Protein AF-A0A2W2AYJ9-F1 (afdb_monomer_lite)

InterPro domains:
  IPR036259 MFS transporter superfamily [G3DSA:1.20.1250.20] (88-168)
  IPR036259 MFS transporter superfamily [SSF103473] (24-164)
  IPR051788 Major Facilitator Superfamily Transporter [PTHR23514] (1-160)

Organism: NCBI:txid2670374

Sequence (180 aa):
MLDVAMNVQGVEIERRCSRSVLPRLHAWGSLGLVAGGVAGTLAATAVTVPVHFAAVAGAGLVLAALAARRFVREQTVPARRALARPGRGLAVLGLIAFCAFLIDGTAYQWSAAQLSTDKDAGPALAAAGFTVFALGLAAGRLAAGRLLDRHGPRRTVQAAGLVWSPGPSSPRCRRRPRSA

Radius of gyration: 22.29 Å; chains: 1; bounding box: 69×53×55 Å

Foldseek 3Di:
DVVVVVVVQQVVVCVVVVFRRVLLVVLVVLVVVLVVVVVVVVVVVPDDPVVVVVVVVVVVVVVCVVVVVVTDDDDPDPDDPDPDDDDPVVVVVVVVVVVVCVVVVCCQPCQLVCCVPVVVHPNVVSSVRNNVVSNVSSVVSVVLRVCCSPPNDPVSVVVVVCVPPPHDPDPPPDDDDDDD

Secondary structure (DSSP, 8-state):
-HHHHHHHHHHHHHHHHTS--HHHHHHHHHHHHHHHHHHHHHHHTTS-HHHHHHHHHHHHHHHHHHHHTTS------------PPPPHHHHHHHHHHHHHHHHHHHHHHHHHHHHHHHS---HHHHHHHHHHHHHHHHHHHHHHHHHHHHHHHHHHHHHHHHHHSPP-------PPPPP-

Structure (mmCIF, N/CA/C/O backbone):
data_AF-A0A2W2AYJ9-F1
#
_entry.id   AF-A0A2W2AYJ9-F1
#
loop_
_atom_site.group_PDB
_atom_site.id
_atom_site.type_symbol
_atom_site.label_atom_id
_atom_site.label_alt_id
_atom_site.label_comp_id
_atom_site.label_asym_id
_atom_site.label_entity_id
_atom_site.label_seq_id
_atom_site.pdbx_PDB_ins_code
_atom_site.Cartn_x
_atom_site.Cartn_y
_atom_site.Cartn_z
_atom_site.occupancy
_atom_site.B_iso_or_equiv
_atom_site.auth_seq_id
_atom_site.auth_comp_id
_atom_site.auth_asym_id
_atom_site.auth_atom_id
_atom_site.pdbx_PDB_model_num
ATOM 1 N N . MET A 1 1 ? 9.100 -4.479 9.930 1.00 45.78 1 MET A N 1
ATOM 2 C CA . MET A 1 1 ? 9.132 -3.630 11.148 1.00 45.78 1 MET A CA 1
ATOM 3 C C . MET A 1 1 ? 8.466 -2.273 10.917 1.00 45.78 1 MET A C 1
ATOM 5 O O . MET A 1 1 ? 7.631 -1.904 11.728 1.00 45.78 1 MET A O 1
ATOM 9 N N . LEU A 1 2 ? 8.748 -1.569 9.810 1.00 75.12 2 LEU A N 1
ATOM 10 C CA . LEU A 1 2 ? 8.106 -0.279 9.494 1.00 75.12 2 LEU A CA 1
ATOM 11 C C . LEU A 1 2 ? 6.585 -0.357 9.269 1.00 75.12 2 LEU A C 1
ATOM 13 O O . LEU A 1 2 ? 5.882 0.565 9.653 1.00 75.12 2 LEU A O 1
ATOM 17 N N . ASP A 1 3 ? 6.079 -1.463 8.720 1.00 81.19 3 ASP A N 1
ATOM 18 C CA . ASP A 1 3 ? 4.646 -1.648 8.435 1.00 81.19 3 ASP A CA 1
ATOM 19 C C . ASP A 1 3 ? 3.768 -1.527 9.697 1.00 81.19 3 ASP A C 1
ATOM 21 O O . ASP A 1 3 ? 2.828 -0.738 9.753 1.00 81.19 3 ASP A O 1
ATOM 25 N N . VAL A 1 4 ? 4.153 -2.209 10.784 1.00 84.19 4 VAL A N 1
ATOM 26 C CA . VAL A 1 4 ? 3.442 -2.104 12.069 1.00 84.19 4 VAL A CA 1
ATOM 27 C C . VAL A 1 4 ? 3.457 -0.662 12.583 1.00 84.19 4 VAL A C 1
ATOM 29 O O . VAL A 1 4 ? 2.418 -0.158 12.995 1.00 84.19 4 VAL A O 1
ATOM 32 N N . ALA A 1 5 ? 4.603 0.022 12.516 1.00 85.00 5 ALA A N 1
ATOM 33 C CA . ALA A 1 5 ? 4.719 1.413 12.955 1.00 85.00 5 ALA A CA 1
ATOM 34 C C . ALA A 1 5 ? 3.872 2.375 12.098 1.00 85.00 5 ALA A C 1
ATOM 36 O O . ALA A 1 5 ? 3.196 3.246 12.642 1.00 85.00 5 ALA A O 1
ATOM 37 N N . MET A 1 6 ? 3.846 2.192 10.774 1.00 86.81 6 MET A N 1
ATOM 38 C CA . MET A 1 6 ? 2.989 2.959 9.862 1.00 86.81 6 MET A CA 1
ATOM 39 C C . MET A 1 6 ? 1.505 2.740 10.158 1.00 86.81 6 MET A C 1
ATOM 41 O O . MET A 1 6 ? 0.737 3.702 10.194 1.00 86.81 6 MET A O 1
ATOM 45 N N . ASN A 1 7 ? 1.101 1.494 10.410 1.00 90.19 7 ASN A N 1
ATOM 46 C CA . ASN A 1 7 ? -0.284 1.177 10.741 1.00 90.19 7 ASN A CA 1
ATOM 47 C C . ASN A 1 7 ? -0.685 1.766 12.096 1.00 90.19 7 ASN A C 1
ATOM 49 O O . ASN A 1 7 ? -1.773 2.324 12.197 1.00 90.19 7 ASN A O 1
ATOM 53 N N . VAL A 1 8 ? 0.191 1.725 13.106 1.00 89.31 8 VAL A N 1
ATOM 54 C CA . VAL A 1 8 ? -0.045 2.380 14.407 1.00 89.31 8 VAL A CA 1
ATOM 55 C C . VAL A 1 8 ? -0.244 3.888 14.237 1.00 89.31 8 VAL A C 1
ATOM 57 O O . VAL A 1 8 ? -1.235 4.425 14.727 1.00 89.31 8 VAL A O 1
ATOM 60 N N . GLN A 1 9 ? 0.617 4.557 13.467 1.00 89.62 9 GLN A N 1
ATOM 61 C CA . GLN A 1 9 ? 0.452 5.978 13.137 1.00 89.62 9 GLN A CA 1
ATOM 62 C C . GLN A 1 9 ? -0.876 6.252 12.414 1.00 89.62 9 GLN A C 1
ATOM 64 O O . GLN A 1 9 ? -1.573 7.213 12.739 1.00 89.62 9 GLN A O 1
ATOM 69 N N . GLY A 1 10 ? -1.268 5.388 11.473 1.00 88.31 10 GLY A N 1
ATOM 70 C CA . GLY A 1 10 ? -2.558 5.477 10.790 1.00 88.31 10 GLY A CA 1
ATOM 71 C C . GLY A 1 10 ? -3.751 5.332 11.739 1.00 88.31 10 GLY A C 1
ATOM 72 O O . GLY A 1 10 ? -4.658 6.160 11.686 1.00 88.31 10 GLY A O 1
ATOM 73 N N . VAL A 1 11 ? -3.732 4.342 12.642 1.00 90.12 11 VAL A N 1
ATOM 74 C CA . VAL A 1 11 ? -4.768 4.152 13.678 1.00 90.12 11 VAL A CA 1
ATOM 75 C C . VAL A 1 11 ? -4.863 5.375 14.585 1.00 90.12 11 VAL A C 1
ATOM 77 O O . VAL A 1 11 ? -5.961 5.808 14.929 1.00 90.12 11 VAL A O 1
ATOM 80 N N . GLU A 1 12 ? -3.734 5.953 14.982 1.00 90.06 12 GLU A N 1
ATOM 81 C CA . GLU A 1 12 ? -3.732 7.138 15.837 1.00 90.06 12 GLU A CA 1
ATOM 82 C C . GLU A 1 12 ? -4.342 8.359 15.121 1.00 90.06 12 GLU A C 1
ATOM 84 O O . GLU A 1 12 ? -5.123 9.106 15.715 1.00 90.06 12 GLU A O 1
ATOM 89 N N . ILE A 1 13 ? -4.079 8.532 13.822 1.00 89.38 13 ILE A N 1
ATOM 90 C CA . ILE A 1 13 ? -4.752 9.557 13.009 1.00 89.38 13 ILE A CA 1
ATOM 91 C C . ILE A 1 13 ? -6.263 9.284 12.929 1.00 89.38 13 ILE A C 1
ATOM 93 O O . ILE A 1 13 ? -7.057 10.212 13.091 1.00 89.38 13 ILE A O 1
ATOM 97 N N . GLU A 1 14 ? -6.687 8.031 12.726 1.00 90.94 14 GLU A N 1
ATOM 98 C CA . GLU A 1 14 ? -8.112 7.662 12.729 1.00 90.94 14 GLU A CA 1
ATOM 99 C C . GLU A 1 14 ? -8.793 8.006 14.052 1.00 90.94 14 GLU A C 1
ATOM 101 O O . GLU A 1 14 ? -9.889 8.569 14.043 1.00 90.94 14 GLU A O 1
ATOM 106 N N . ARG A 1 15 ? -8.135 7.724 15.183 1.00 87.50 15 ARG A N 1
ATOM 107 C CA . ARG A 1 15 ? -8.642 8.060 16.522 1.00 87.50 15 ARG A CA 1
ATOM 108 C C . ARG A 1 15 ? -8.868 9.559 16.677 1.00 87.50 15 ARG A C 1
ATOM 110 O O . ARG A 1 15 ? -9.910 9.963 17.184 1.00 87.50 15 ARG A O 1
ATOM 117 N N . ARG A 1 16 ? -7.934 10.387 16.200 1.00 89.06 16 ARG A N 1
ATOM 118 C CA . ARG A 1 16 ? -8.043 11.857 16.270 1.00 89.06 16 ARG A CA 1
ATOM 119 C C . ARG A 1 16 ? -9.103 12.419 15.330 1.00 89.06 16 ARG A C 1
ATOM 121 O O . ARG A 1 16 ? -9.792 13.368 15.686 1.00 89.06 16 ARG A O 1
ATOM 128 N N . CYS A 1 17 ? -9.237 11.850 14.135 1.00 86.75 17 CYS A N 1
ATOM 129 C CA . CYS A 1 17 ? -10.168 12.336 13.117 1.00 86.75 17 CYS A CA 1
ATOM 130 C C . CYS A 1 17 ? -11.565 11.698 13.194 1.00 86.75 17 CYS A C 1
ATOM 132 O O . CYS A 1 17 ? -12.455 12.141 12.468 1.00 86.75 17 CYS A O 1
ATOM 134 N N . SER A 1 18 ? -11.758 10.660 14.019 1.00 85.38 18 SER A N 1
ATOM 135 C CA . SER A 1 18 ? -13.001 9.874 14.133 1.00 85.38 18 SER A CA 1
ATOM 136 C C . SER A 1 18 ? -13.558 9.404 12.780 1.00 85.38 18 SER A C 1
ATOM 138 O O . SER A 1 18 ? -14.768 9.372 12.559 1.00 85.38 18 SER A O 1
ATOM 140 N N . ARG A 1 19 ? -12.664 9.081 11.838 1.00 87.50 19 ARG A N 1
ATOM 141 C CA . ARG A 1 19 ? -12.983 8.626 10.476 1.00 87.50 19 ARG A CA 1
ATOM 142 C C . ARG A 1 19 ? -11.970 7.588 10.020 1.00 87.50 19 ARG A C 1
ATOM 144 O O . ARG A 1 19 ? -10.810 7.652 10.417 1.00 87.50 19 ARG A O 1
ATOM 151 N N . SER A 1 20 ? -12.378 6.714 9.110 1.00 88.00 20 SER A N 1
ATOM 152 C CA . SER A 1 20 ? -11.550 5.651 8.535 1.00 88.00 20 SER A CA 1
ATOM 153 C C . SER A 1 20 ? -10.513 6.245 7.578 1.00 88.00 20 SER A C 1
ATOM 155 O O . SER A 1 20 ? -10.855 6.761 6.512 1.00 88.00 20 SER A O 1
ATOM 157 N N . VAL A 1 21 ? -9.236 6.223 7.942 1.00 88.75 21 VAL A N 1
ATOM 158 C CA . VAL A 1 21 ? -8.082 6.794 7.223 1.00 88.75 21 VAL A CA 1
ATOM 159 C C . VAL A 1 21 ? -7.165 5.691 6.690 1.00 88.75 21 VAL A C 1
ATOM 161 O O . VAL A 1 21 ? -6.663 5.825 5.577 1.00 88.75 21 VAL A O 1
ATOM 164 N N . LEU A 1 22 ? -6.996 4.572 7.397 1.00 89.50 22 LEU A N 1
ATOM 165 C CA . LEU A 1 22 ? -6.130 3.461 6.992 1.00 89.50 22 LEU A CA 1
ATOM 166 C C . LEU A 1 22 ? -6.473 2.878 5.613 1.00 89.50 22 LEU A C 1
ATOM 168 O O . LEU A 1 22 ? -5.548 2.709 4.811 1.00 89.50 22 LEU A O 1
ATOM 172 N N . PRO A 1 23 ? -7.753 2.622 5.264 1.00 89.56 23 PRO A N 1
ATOM 173 C CA . PRO A 1 23 ? -8.104 2.176 3.917 1.00 89.56 23 PRO A CA 1
ATOM 174 C C . PRO A 1 23 ? -7.718 3.204 2.848 1.00 89.56 23 PRO A C 1
ATOM 176 O O . PRO A 1 23 ? -7.252 2.834 1.774 1.00 89.56 23 PRO A O 1
ATOM 179 N N . ARG A 1 24 ? -7.845 4.504 3.151 1.00 88.38 24 ARG A N 1
ATOM 180 C CA . ARG A 1 24 ? -7.456 5.588 2.237 1.00 88.38 24 ARG A CA 1
ATOM 181 C C . ARG A 1 24 ? -5.941 5.657 2.054 1.00 88.38 24 ARG A C 1
ATOM 183 O O . ARG A 1 24 ? -5.490 5.808 0.926 1.00 88.38 24 ARG A O 1
ATOM 190 N N . LEU A 1 25 ? -5.164 5.506 3.127 1.00 89.31 25 LEU A N 1
ATOM 191 C CA . LEU A 1 25 ? -3.699 5.449 3.056 1.00 89.31 25 LEU A CA 1
ATOM 192 C C . LEU A 1 25 ? -3.226 4.277 2.192 1.00 89.31 25 LEU A C 1
ATOM 194 O O . LEU A 1 25 ? -2.379 4.454 1.322 1.00 89.31 25 LEU A O 1
ATOM 198 N N . HIS A 1 26 ? -3.832 3.103 2.361 1.00 90.06 26 HIS A N 1
ATOM 199 C CA . HIS A 1 26 ? -3.516 1.955 1.515 1.00 90.06 26 HIS A CA 1
ATOM 200 C C . HIS A 1 26 ? -3.947 2.158 0.056 1.00 90.06 26 HIS A C 1
ATOM 202 O O . HIS A 1 26 ? -3.230 1.738 -0.846 1.00 90.06 26 HIS A O 1
ATOM 208 N N . ALA A 1 27 ? -5.084 2.820 -0.194 1.00 90.56 27 ALA A N 1
ATOM 209 C CA . ALA A 1 27 ? -5.499 3.171 -1.552 1.00 90.56 27 ALA A CA 1
ATOM 210 C C . ALA A 1 27 ? -4.488 4.110 -2.231 1.00 90.56 27 ALA A C 1
ATOM 212 O O . ALA A 1 27 ? -4.143 3.899 -3.392 1.00 90.56 27 ALA A O 1
ATOM 213 N N . TRP A 1 28 ? -3.959 5.099 -1.501 1.00 90.12 28 TRP A N 1
ATOM 214 C CA . TRP A 1 28 ? -2.871 5.951 -1.987 1.00 90.12 28 TRP A CA 1
ATOM 215 C C . TRP A 1 28 ? -1.590 5.167 -2.273 1.00 90.12 28 TRP A C 1
ATOM 217 O O . TRP A 1 28 ? -0.922 5.465 -3.257 1.00 90.12 28 TRP A O 1
ATOM 227 N N . GLY A 1 29 ? -1.279 4.136 -1.483 1.00 86.31 29 GLY A N 1
ATOM 228 C CA . GLY A 1 29 ? -0.184 3.208 -1.782 1.00 86.31 29 GLY A CA 1
ATOM 229 C C . GLY A 1 29 ? -0.364 2.503 -3.131 1.00 86.31 29 GLY A C 1
ATOM 230 O O . GLY A 1 29 ? 0.557 2.486 -3.945 1.00 86.31 29 GLY A O 1
ATOM 231 N N . SER A 1 30 ? -1.568 1.997 -3.418 1.00 89.38 30 SER A N 1
ATOM 232 C CA . SER A 1 30 ? -1.895 1.388 -4.717 1.00 89.38 30 SER A CA 1
ATOM 233 C C . SER A 1 30 ? -1.819 2.387 -5.879 1.00 89.38 30 SER A C 1
ATOM 235 O O . SER A 1 30 ? -1.328 2.047 -6.950 1.00 89.38 30 SER A O 1
ATOM 237 N N . LEU A 1 31 ? -2.255 3.633 -5.680 1.00 89.00 31 LEU A N 1
ATOM 238 C CA . LEU A 1 31 ? -2.115 4.689 -6.691 1.00 89.00 31 LEU A CA 1
ATOM 239 C C . LEU A 1 31 ? -0.648 5.071 -6.922 1.00 89.00 31 LEU A C 1
ATOM 241 O O . LEU A 1 31 ? -0.238 5.270 -8.063 1.00 89.00 31 LEU A O 1
ATOM 245 N N . GLY A 1 32 ? 0.148 5.133 -5.853 1.00 88.69 32 GLY A N 1
ATOM 246 C CA . GLY A 1 32 ? 1.585 5.388 -5.920 1.00 88.69 32 GLY A CA 1
ATOM 247 C C . GLY A 1 32 ? 2.328 4.311 -6.706 1.00 88.69 32 GLY A C 1
ATOM 248 O O . GLY A 1 32 ? 3.228 4.636 -7.473 1.00 88.69 32 GLY A O 1
ATOM 249 N N . LEU A 1 33 ? 1.906 3.051 -6.592 1.00 86.44 33 LEU A N 1
ATOM 250 C CA . LEU A 1 33 ? 2.427 1.956 -7.407 1.00 86.44 33 LEU A CA 1
ATOM 251 C C . LEU A 1 33 ? 2.160 2.171 -8.902 1.00 86.44 33 LEU A C 1
ATOM 253 O O . LEU A 1 33 ? 3.077 2.039 -9.707 1.00 86.44 33 LEU A O 1
ATOM 257 N N . VAL A 1 34 ? 0.924 2.520 -9.274 1.00 88.81 34 VAL A N 1
ATOM 258 C CA . VAL A 1 34 ? 0.563 2.787 -10.678 1.00 88.81 34 VAL A CA 1
ATOM 259 C C . VAL A 1 34 ? 1.366 3.972 -11.214 1.00 88.81 34 VAL A C 1
ATOM 261 O O . VAL A 1 34 ? 1.995 3.869 -12.265 1.00 88.81 34 VAL A O 1
ATOM 264 N N . ALA A 1 35 ? 1.405 5.077 -10.466 1.00 90.19 35 ALA A N 1
ATOM 265 C CA . ALA A 1 35 ? 2.172 6.261 -10.836 1.00 90.19 35 ALA A CA 1
ATOM 266 C C . ALA A 1 35 ? 3.675 5.958 -10.964 1.00 90.19 35 ALA A C 1
ATOM 268 O O . ALA A 1 35 ? 4.309 6.389 -11.925 1.00 90.19 35 ALA A O 1
ATOM 269 N N . GLY A 1 36 ? 4.234 5.180 -10.034 1.00 88.38 36 GLY A N 1
ATOM 270 C CA . GLY A 1 36 ? 5.627 4.741 -10.060 1.00 88.38 36 GLY A CA 1
ATOM 271 C C . GLY A 1 36 ? 5.937 3.831 -11.246 1.00 88.38 36 GLY A C 1
ATOM 272 O O . GLY A 1 36 ? 6.970 4.007 -11.881 1.00 88.38 36 GLY A O 1
ATOM 273 N N . GLY A 1 37 ? 5.029 2.918 -11.601 1.00 87.06 37 GLY A N 1
ATOM 274 C CA . GLY A 1 37 ? 5.162 2.067 -12.785 1.00 87.06 37 GLY A CA 1
ATOM 275 C C . GLY A 1 37 ? 5.184 2.873 -14.084 1.00 87.06 37 GLY A C 1
ATOM 276 O O . GLY A 1 37 ? 6.055 2.658 -14.928 1.00 87.06 37 GLY A O 1
ATOM 277 N N . VAL A 1 38 ? 4.288 3.857 -14.223 1.00 87.81 38 VAL A N 1
ATOM 278 C CA . VAL A 1 38 ? 4.274 4.779 -15.374 1.00 87.81 38 VAL A CA 1
ATOM 279 C C . VAL A 1 38 ? 5.560 5.604 -15.422 1.00 87.81 38 VAL A C 1
ATOM 281 O O . VAL A 1 38 ? 6.231 5.633 -16.452 1.00 87.81 38 VAL A O 1
ATOM 284 N N . ALA A 1 39 ? 5.944 6.229 -14.306 1.00 87.25 39 ALA A N 1
ATOM 285 C CA . ALA A 1 39 ? 7.159 7.037 -14.225 1.00 87.25 39 ALA A CA 1
ATOM 286 C C . ALA A 1 39 ? 8.426 6.214 -14.512 1.00 87.25 39 ALA A C 1
ATOM 288 O O . ALA A 1 39 ? 9.305 6.677 -15.233 1.00 87.25 39 ALA A O 1
ATOM 289 N N . GLY A 1 40 ? 8.509 4.986 -13.995 1.00 86.06 40 GLY A N 1
ATOM 290 C CA . GLY A 1 40 ? 9.610 4.058 -14.251 1.00 86.06 40 GLY A CA 1
ATOM 291 C C . GLY A 1 40 ? 9.684 3.624 -15.713 1.00 86.06 40 GLY A C 1
ATOM 292 O O . GLY A 1 40 ? 10.766 3.622 -16.291 1.00 86.06 40 GLY A O 1
ATOM 293 N N . THR A 1 41 ? 8.538 3.342 -16.340 1.00 84.94 41 THR A N 1
ATOM 294 C 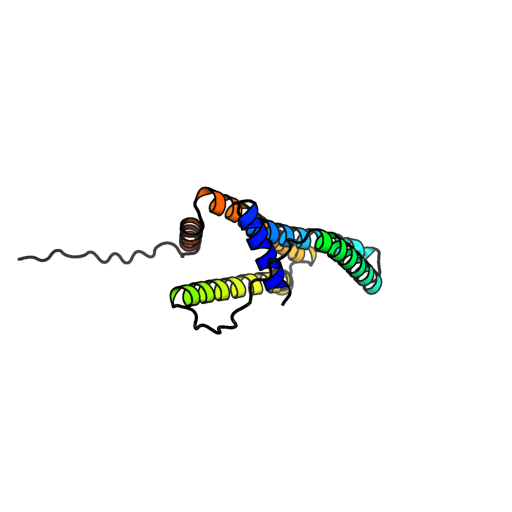CA . THR A 1 41 ? 8.469 2.982 -17.768 1.00 84.94 41 THR A CA 1
ATOM 295 C C . THR A 1 41 ? 8.951 4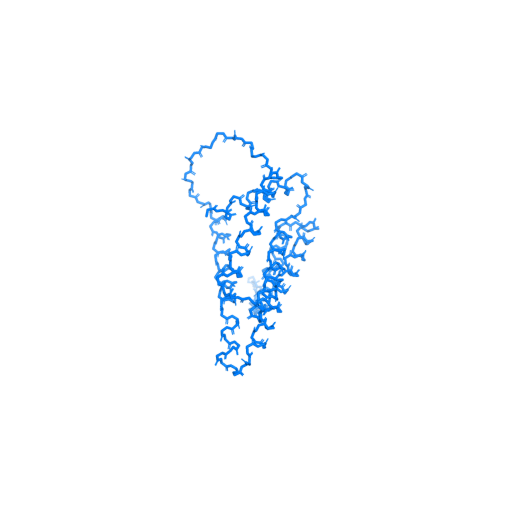.130 -18.654 1.00 84.94 41 THR A C 1
ATOM 297 O O . THR A 1 41 ? 9.746 3.912 -19.563 1.00 84.94 41 THR A O 1
ATOM 300 N N . LEU A 1 42 ? 8.527 5.363 -18.360 1.00 85.38 42 LEU A N 1
ATOM 301 C CA . LEU A 1 42 ? 8.993 6.557 -19.073 1.00 85.38 42 LEU A CA 1
ATOM 302 C C . LEU A 1 42 ? 10.480 6.836 -18.821 1.00 85.38 42 LEU A C 1
ATOM 304 O O . LEU A 1 42 ? 11.202 7.247 -19.723 1.00 85.38 42 LEU A O 1
ATOM 308 N N . ALA A 1 43 ? 10.965 6.605 -17.601 1.00 86.50 43 ALA A N 1
ATOM 309 C CA . ALA A 1 43 ? 12.375 6.792 -17.283 1.00 86.50 43 ALA A CA 1
ATOM 310 C C . ALA A 1 43 ? 13.271 5.748 -17.967 1.00 86.50 43 ALA A C 1
ATOM 312 O O . ALA A 1 43 ? 14.393 6.072 -18.351 1.00 86.50 43 ALA A O 1
ATOM 313 N N . ALA A 1 44 ? 12.781 4.524 -18.179 1.00 83.62 44 ALA A N 1
ATOM 314 C CA . ALA A 1 44 ? 13.538 3.462 -18.840 1.00 83.62 44 ALA A CA 1
ATOM 315 C C . ALA A 1 44 ? 13.958 3.818 -20.279 1.00 83.62 44 ALA A C 1
ATOM 317 O O . ALA A 1 44 ? 14.941 3.273 -20.775 1.00 83.62 44 ALA A O 1
ATOM 318 N N . THR A 1 45 ? 13.261 4.748 -20.943 1.00 84.31 45 THR A N 1
ATOM 319 C CA . THR A 1 45 ? 13.613 5.204 -22.298 1.00 84.31 45 THR A CA 1
ATOM 320 C C . THR A 1 45 ? 14.617 6.358 -22.319 1.00 84.31 45 THR A C 1
ATOM 322 O O . THR A 1 45 ? 15.070 6.738 -23.394 1.00 84.31 45 THR A O 1
ATOM 325 N N . ALA A 1 46 ? 14.940 6.952 -21.165 1.00 87.25 46 ALA A N 1
ATOM 326 C CA . ALA A 1 46 ? 15.688 8.210 -21.085 1.00 87.25 46 ALA A CA 1
ATOM 327 C C . ALA A 1 46 ? 16.895 8.173 -20.135 1.00 87.25 46 ALA A C 1
ATOM 329 O O . ALA A 1 46 ? 17.795 9.003 -20.262 1.00 87.25 46 ALA A O 1
ATOM 330 N N . VAL A 1 47 ? 16.925 7.252 -19.168 1.00 89.31 47 VAL A N 1
ATOM 331 C CA . VAL A 1 47 ? 17.943 7.230 -18.110 1.00 89.31 47 VAL A CA 1
ATOM 332 C C . VAL A 1 47 ? 18.433 5.814 -17.844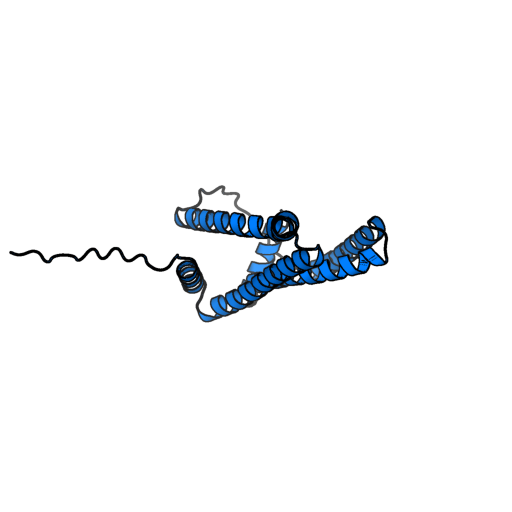 1.00 89.31 47 VAL A C 1
ATOM 334 O O . VAL A 1 47 ? 17.684 4.845 -17.944 1.00 89.31 47 VAL A O 1
ATOM 337 N N . THR A 1 48 ? 19.705 5.683 -17.466 1.00 91.62 48 THR A N 1
ATOM 338 C CA . THR A 1 48 ? 20.265 4.386 -17.080 1.00 91.62 48 THR A CA 1
ATOM 339 C C . THR A 1 48 ? 19.662 3.905 -15.760 1.00 91.62 48 THR A C 1
ATOM 341 O O . THR A 1 48 ? 19.307 4.695 -14.880 1.00 91.62 48 THR A O 1
ATOM 344 N N . VAL A 1 49 ? 19.587 2.582 -15.600 1.00 88.75 49 VAL A N 1
ATOM 345 C CA . VAL A 1 49 ? 18.997 1.929 -14.423 1.00 88.75 49 VAL A CA 1
ATOM 346 C C . VAL A 1 49 ? 19.581 2.446 -13.093 1.00 88.75 49 VAL A C 1
ATOM 348 O O . VAL A 1 49 ? 18.791 2.811 -12.219 1.00 88.75 49 VAL A O 1
ATOM 351 N N . PRO A 1 50 ? 20.915 2.577 -12.912 1.00 92.94 50 PRO A N 1
ATOM 352 C CA . PRO A 1 50 ? 21.472 3.072 -11.650 1.00 92.94 50 PRO A CA 1
ATOM 353 C C . PRO A 1 50 ? 21.060 4.513 -11.333 1.00 92.94 50 PRO A C 1
ATOM 355 O O . PRO A 1 50 ? 20.777 4.829 -10.179 1.00 92.94 50 PRO A O 1
ATOM 358 N N . VAL A 1 51 ? 20.984 5.379 -12.351 1.00 92.56 51 VAL A N 1
ATOM 359 C CA . VAL A 1 51 ? 20.594 6.786 -12.179 1.00 92.56 51 VAL A CA 1
ATOM 360 C C . VAL A 1 51 ? 19.125 6.888 -11.785 1.00 92.56 51 VAL A C 1
ATOM 362 O O . VAL A 1 51 ? 18.797 7.629 -10.859 1.00 92.56 51 VAL A O 1
ATOM 365 N N . HIS A 1 52 ? 18.249 6.112 -12.427 1.00 90.00 52 HIS A N 1
ATOM 366 C CA . HIS A 1 52 ? 16.837 6.054 -12.058 1.00 90.00 52 HIS A CA 1
ATOM 367 C C . HIS A 1 52 ? 16.657 5.636 -10.591 1.00 90.00 52 HIS A C 1
ATOM 369 O O . HIS A 1 52 ? 16.000 6.342 -9.824 1.00 90.00 52 HIS A O 1
ATOM 375 N N . PHE A 1 53 ? 17.292 4.537 -10.169 1.00 91.56 53 PHE A N 1
ATOM 376 C CA . PHE A 1 53 ? 17.196 4.068 -8.785 1.00 91.56 53 PHE A CA 1
ATOM 377 C C . PHE A 1 53 ? 17.788 5.058 -7.779 1.00 91.56 53 PHE A C 1
ATOM 379 O O . PHE A 1 53 ? 17.176 5.287 -6.737 1.00 91.56 53 PHE A O 1
ATOM 386 N N . ALA A 1 54 ? 18.928 5.685 -8.084 1.00 94.44 54 ALA A N 1
ATOM 387 C CA . ALA A 1 54 ? 19.520 6.706 -7.222 1.00 94.44 54 ALA A CA 1
ATOM 388 C C . ALA A 1 54 ? 18.603 7.931 -7.071 1.00 94.44 54 ALA A C 1
ATOM 390 O O . ALA A 1 54 ? 18.404 8.419 -5.957 1.00 94.44 54 ALA A O 1
ATOM 391 N N . ALA A 1 55 ? 17.993 8.395 -8.166 1.00 92.31 55 ALA A N 1
ATOM 392 C CA . ALA A 1 55 ? 17.062 9.518 -8.150 1.00 92.31 55 ALA A CA 1
ATOM 393 C C . ALA A 1 55 ? 15.798 9.198 -7.336 1.00 92.31 55 ALA A C 1
ATOM 395 O O . ALA A 1 55 ? 15.399 9.989 -6.479 1.00 92.31 55 ALA A O 1
ATOM 396 N N . VAL A 1 56 ? 15.199 8.021 -7.549 1.00 92.25 56 VAL A N 1
ATOM 397 C CA . VAL A 1 56 ? 14.015 7.565 -6.803 1.00 92.25 56 VAL A CA 1
ATOM 398 C C . VAL A 1 56 ? 14.334 7.382 -5.319 1.00 92.25 56 VAL A C 1
ATOM 400 O O . VAL A 1 56 ? 13.557 7.822 -4.473 1.00 92.25 56 VAL A O 1
ATOM 403 N N . ALA A 1 57 ? 15.485 6.794 -4.981 1.00 93.75 57 ALA A N 1
ATOM 404 C CA . ALA A 1 57 ? 15.919 6.634 -3.595 1.00 93.75 57 ALA A CA 1
ATOM 405 C C . ALA A 1 57 ? 16.148 7.990 -2.911 1.00 93.75 57 ALA A C 1
ATOM 407 O O . ALA A 1 57 ? 15.668 8.205 -1.798 1.00 93.75 57 ALA A O 1
ATOM 408 N N . GLY A 1 58 ? 16.823 8.925 -3.588 1.00 96.38 58 GLY A N 1
ATOM 409 C CA . GLY A 1 58 ? 17.048 10.280 -3.086 1.00 96.38 58 GLY A CA 1
ATOM 410 C C . GLY A 1 58 ? 15.739 11.038 -2.858 1.00 96.38 58 GLY A C 1
ATOM 411 O O . GLY A 1 58 ? 15.510 11.562 -1.767 1.00 96.38 58 GLY A O 1
ATOM 412 N N . ALA A 1 59 ? 14.840 11.034 -3.845 1.00 94.00 59 ALA A N 1
ATOM 413 C CA . ALA A 1 59 ? 13.515 11.639 -3.720 1.00 94.00 59 ALA A CA 1
ATOM 414 C C . ALA A 1 59 ? 12.704 10.998 -2.583 1.00 94.00 59 ALA A C 1
ATOM 416 O O . ALA A 1 59 ? 12.121 11.707 -1.762 1.00 94.00 59 ALA A O 1
ATOM 417 N N . GLY A 1 60 ? 12.717 9.666 -2.485 1.00 92.50 60 GLY A N 1
ATOM 418 C CA . GLY A 1 60 ? 12.059 8.917 -1.417 1.00 92.50 60 GLY A CA 1
ATOM 419 C C . GLY A 1 60 ? 12.581 9.287 -0.030 1.00 92.50 60 GLY A C 1
ATOM 420 O O . GLY A 1 60 ? 11.784 9.502 0.881 1.00 92.50 60 GLY A O 1
ATOM 421 N N . LEU A 1 61 ? 13.898 9.438 0.129 1.00 95.19 61 LEU A N 1
ATOM 422 C CA . LEU A 1 61 ? 14.513 9.833 1.396 1.00 95.19 61 LEU A CA 1
ATOM 423 C C . LEU A 1 61 ? 14.129 11.263 1.796 1.00 95.19 61 LEU A C 1
ATOM 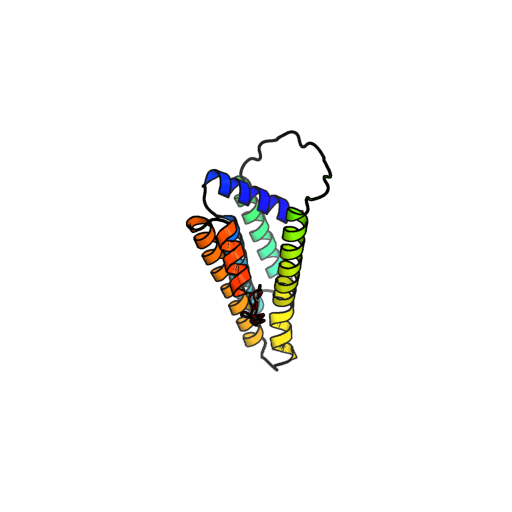425 O O . LEU A 1 61 ? 13.778 11.504 2.952 1.00 95.19 61 LEU A O 1
ATOM 429 N N . VAL A 1 62 ? 14.141 12.202 0.845 1.00 96.38 62 VAL A N 1
ATOM 430 C CA . VAL A 1 62 ? 13.713 13.590 1.079 1.00 96.38 62 VAL A CA 1
ATOM 431 C C . VAL A 1 62 ? 12.242 13.634 1.489 1.00 96.38 62 VAL A C 1
ATOM 433 O O . VAL A 1 62 ? 11.905 14.238 2.509 1.00 96.38 62 VAL A O 1
ATOM 436 N N . LEU A 1 63 ? 11.365 12.954 0.748 1.00 93.50 63 LEU A N 1
ATOM 437 C CA . LEU A 1 63 ? 9.939 12.887 1.067 1.00 93.50 63 LEU A CA 1
ATOM 438 C C . LEU A 1 63 ? 9.695 12.229 2.428 1.00 93.50 63 LEU A C 1
ATOM 440 O O . LEU A 1 63 ? 8.904 12.748 3.213 1.00 93.50 63 LEU A O 1
ATOM 444 N N . ALA A 1 64 ? 10.403 11.143 2.746 1.00 90.12 64 ALA A N 1
ATOM 445 C CA . ALA A 1 64 ? 10.316 10.483 4.045 1.00 90.12 64 ALA A CA 1
ATOM 446 C C . ALA A 1 64 ? 10.770 11.408 5.184 1.00 90.12 64 ALA A C 1
ATOM 448 O O . ALA A 1 64 ? 10.081 11.507 6.197 1.00 90.12 64 ALA A O 1
ATOM 449 N N . ALA A 1 65 ? 11.876 12.138 5.015 1.00 93.19 65 ALA A N 1
ATOM 450 C CA . ALA A 1 65 ? 12.370 13.088 6.010 1.00 93.19 65 ALA A CA 1
ATOM 451 C C . ALA A 1 65 ? 11.399 14.260 6.230 1.00 93.19 65 ALA A C 1
ATOM 453 O O . ALA A 1 65 ? 11.195 14.694 7.365 1.00 93.19 65 ALA A O 1
ATOM 454 N N . LEU A 1 66 ? 10.769 14.761 5.164 1.00 94.19 66 LEU A N 1
ATOM 455 C CA . LEU A 1 66 ? 9.739 15.799 5.251 1.00 94.19 66 LEU A CA 1
ATOM 456 C C . LEU A 1 66 ? 8.459 15.274 5.916 1.00 94.19 66 LEU A C 1
ATOM 458 O O . LEU A 1 66 ? 7.906 15.944 6.790 1.00 94.19 66 LEU A O 1
ATOM 462 N N . ALA A 1 67 ? 8.014 14.070 5.551 1.00 89.25 67 ALA A N 1
ATOM 463 C CA . ALA A 1 67 ? 6.835 13.426 6.124 1.00 89.25 67 ALA A CA 1
ATOM 464 C C . ALA A 1 67 ? 7.028 13.084 7.607 1.00 89.25 67 ALA A C 1
ATOM 466 O O . ALA A 1 67 ? 6.113 13.294 8.403 1.00 89.25 67 ALA A O 1
ATOM 467 N N . ALA A 1 68 ? 8.228 12.654 8.005 1.00 89.00 68 ALA A N 1
ATOM 468 C CA . ALA A 1 68 ? 8.554 12.330 9.392 1.00 89.00 68 ALA A CA 1
ATOM 469 C C . ALA A 1 68 ? 8.349 13.520 10.343 1.00 89.00 68 ALA A C 1
ATOM 471 O O . ALA A 1 68 ? 7.967 13.335 11.497 1.00 89.00 68 ALA A O 1
ATOM 472 N N . ARG A 1 69 ? 8.503 14.760 9.855 1.00 89.25 69 ARG A N 1
ATOM 473 C CA . ARG A 1 69 ? 8.219 15.986 10.631 1.00 89.25 69 ARG A CA 1
ATOM 474 C C . ARG A 1 69 ? 6.733 16.180 10.944 1.00 89.25 69 ARG A C 1
ATOM 476 O O . ARG A 1 69 ? 6.388 17.023 11.767 1.00 89.25 69 ARG A O 1
ATOM 483 N N . ARG A 1 70 ? 5.851 15.456 10.257 1.00 88.44 70 ARG A N 1
ATOM 484 C CA . ARG A 1 70 ? 4.391 15.513 10.413 1.00 88.44 70 ARG A CA 1
ATOM 485 C C . ARG A 1 70 ? 3.829 14.294 11.140 1.00 88.44 70 ARG A C 1
ATOM 487 O O . ARG A 1 70 ? 2.614 14.215 11.302 1.00 88.44 70 ARG A O 1
ATOM 494 N N . PHE A 1 71 ? 4.679 13.356 11.560 1.00 86.75 71 PHE A N 1
ATOM 495 C CA . PHE A 1 71 ? 4.224 12.182 12.290 1.00 86.75 71 PHE A CA 1
ATOM 496 C C . PHE A 1 71 ? 3.594 12.562 13.616 1.00 86.75 71 PHE A C 1
ATOM 498 O O . PHE A 1 71 ? 3.974 13.530 14.284 1.00 86.75 71 PHE A O 1
ATOM 505 N N . VAL A 1 72 ? 2.594 11.773 13.984 1.00 85.00 72 VAL A N 1
ATOM 506 C CA . VAL A 1 72 ? 1.916 11.946 15.245 1.00 85.00 72 VAL A CA 1
ATOM 507 C C . VAL A 1 72 ? 2.861 11.498 16.348 1.00 85.00 72 VAL A C 1
ATOM 509 O O . VAL A 1 72 ? 3.378 10.382 16.343 1.00 85.00 72 VAL A O 1
ATOM 512 N N . ARG A 1 73 ? 3.085 12.386 17.316 1.00 82.19 73 ARG A N 1
ATOM 513 C CA . ARG A 1 73 ? 3.907 12.071 18.479 1.00 82.19 73 ARG A CA 1
ATOM 514 C C . ARG A 1 73 ? 3.206 10.991 19.302 1.00 82.19 73 ARG A C 1
ATOM 516 O O . ARG A 1 73 ? 2.136 11.239 19.858 1.00 82.19 73 ARG A O 1
ATOM 523 N N . GLU A 1 74 ? 3.811 9.809 19.336 1.00 71.94 74 GLU A N 1
ATOM 524 C CA . GLU A 1 74 ? 3.372 8.693 20.168 1.00 71.94 74 GLU A CA 1
ATOM 525 C C . GLU A 1 74 ? 3.467 9.115 21.641 1.00 71.94 74 GLU A C 1
ATOM 527 O O . GLU A 1 74 ? 4.498 9.642 22.073 1.00 71.94 74 GLU A O 1
ATOM 532 N N . GLN A 1 75 ? 2.407 8.906 22.422 1.00 68.69 75 GLN A N 1
ATOM 533 C CA . GLN A 1 75 ? 2.525 9.034 23.870 1.00 68.69 75 GLN A CA 1
ATOM 534 C C . GLN A 1 75 ? 3.283 7.811 24.385 1.00 68.69 75 GLN A C 1
ATOM 536 O O . GLN A 1 75 ? 2.864 6.676 24.167 1.00 68.69 75 GLN A O 1
ATOM 541 N N . THR A 1 76 ? 4.409 8.025 25.063 1.00 62.12 76 THR A N 1
ATOM 542 C CA . THR A 1 76 ? 5.172 6.945 25.693 1.00 62.12 76 THR A CA 1
ATOM 543 C C . THR A 1 76 ? 4.391 6.384 26.875 1.00 62.12 76 THR A C 1
ATOM 545 O O . THR A 1 76 ? 4.546 6.834 28.009 1.00 62.12 76 THR A O 1
ATOM 548 N N . VAL A 1 77 ? 3.537 5.398 26.612 1.00 68.38 77 VAL A N 1
ATOM 549 C CA . VAL A 1 77 ? 2.922 4.571 27.651 1.00 68.38 77 VAL A CA 1
ATOM 550 C C . VAL A 1 77 ? 3.927 3.476 28.028 1.00 68.38 77 VAL A C 1
ATOM 552 O O . VAL A 1 77 ? 4.476 2.839 27.124 1.00 68.38 77 VAL A O 1
ATOM 555 N N . PRO A 1 78 ? 4.197 3.222 29.323 1.00 66.69 78 PRO A N 1
ATOM 556 C CA . PRO A 1 78 ? 5.069 2.130 29.740 1.00 66.69 78 PRO A CA 1
ATOM 557 C C . PRO A 1 78 ? 4.571 0.802 29.160 1.00 66.69 78 PRO A C 1
ATOM 559 O O . PRO A 1 78 ? 3.516 0.289 29.539 1.00 66.69 78 PRO A O 1
ATOM 562 N N . ALA A 1 79 ? 5.314 0.248 28.202 1.00 65.19 79 ALA A N 1
ATOM 563 C CA . ALA A 1 79 ? 4.927 -0.979 27.529 1.00 65.19 79 ALA A CA 1
ATOM 564 C C . ALA A 1 79 ? 5.101 -2.167 28.482 1.00 65.19 79 ALA A C 1
ATOM 566 O O . ALA A 1 79 ? 6.217 -2.630 28.733 1.00 65.19 79 ALA A O 1
ATOM 567 N N . ARG A 1 80 ? 3.993 -2.705 29.000 1.00 66.81 80 ARG A N 1
ATOM 568 C CA . ARG A 1 80 ? 4.020 -3.992 29.696 1.00 66.81 80 ARG A CA 1
ATOM 569 C C . ARG A 1 80 ? 4.242 -5.076 28.641 1.00 66.81 80 ARG A C 1
ATOM 571 O O . ARG A 1 80 ? 3.339 -5.383 27.868 1.00 66.81 80 ARG A O 1
ATOM 578 N N . ARG A 1 81 ? 5.454 -5.637 28.574 1.00 60.88 81 ARG A N 1
ATOM 579 C CA . ARG A 1 81 ? 5.757 -6.783 27.701 1.00 60.88 81 ARG A CA 1
ATOM 580 C C . ARG A 1 81 ? 4.958 -7.990 28.186 1.00 60.88 81 ARG A C 1
ATOM 582 O O . ARG A 1 81 ? 5.373 -8.687 29.104 1.00 60.88 81 ARG A O 1
ATOM 589 N N . ALA A 1 82 ? 3.799 -8.211 27.583 1.00 67.88 82 ALA A N 1
ATOM 590 C CA . ALA A 1 82 ? 2.999 -9.404 27.788 1.00 67.88 82 ALA A CA 1
ATOM 591 C C . ALA A 1 82 ? 2.852 -10.111 26.441 1.00 67.88 82 ALA A C 1
ATOM 593 O O . ALA A 1 82 ? 2.088 -9.671 25.584 1.00 67.88 82 ALA A O 1
ATOM 594 N N . LEU A 1 83 ? 3.581 -11.215 26.250 1.00 70.94 83 LEU A N 1
ATOM 595 C CA . LEU A 1 83 ? 3.195 -12.194 25.239 1.00 70.94 83 LEU A CA 1
ATOM 596 C C . LEU A 1 83 ? 1.933 -12.894 25.747 1.00 70.94 83 LEU A C 1
ATOM 598 O O . LEU A 1 83 ? 1.995 -13.855 26.510 1.00 70.94 83 LEU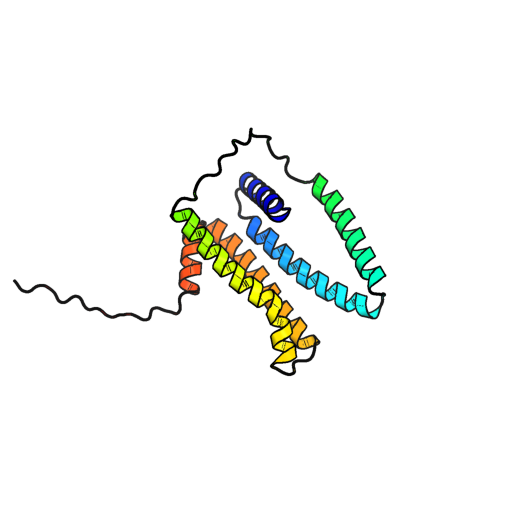 A O 1
ATOM 602 N N . ALA A 1 84 ? 0.777 -12.362 25.363 1.00 78.31 84 ALA A N 1
ATOM 603 C CA . ALA A 1 84 ? -0.506 -12.989 25.623 1.00 78.31 84 ALA A CA 1
ATOM 604 C C . ALA A 1 84 ? -0.854 -13.939 24.474 1.00 78.31 84 ALA A C 1
ATOM 606 O O . ALA A 1 84 ? -0.656 -13.615 23.301 1.00 78.31 84 ALA A O 1
ATOM 607 N N . ARG A 1 85 ? -1.413 -15.108 24.802 1.00 84.19 85 ARG A N 1
ATOM 608 C CA . ARG A 1 85 ? -2.018 -15.964 23.778 1.00 84.19 85 ARG A CA 1
ATOM 609 C C . ARG A 1 85 ? -3.230 -15.236 23.184 1.00 84.19 85 ARG A C 1
ATOM 611 O O . ARG A 1 85 ? -4.058 -14.742 23.953 1.00 84.19 85 ARG A O 1
ATOM 618 N N . PRO A 1 86 ? -3.357 -15.161 21.849 1.00 85.12 86 PRO A N 1
ATOM 619 C CA . PRO A 1 86 ? -4.505 -14.521 21.231 1.00 85.12 86 PRO A CA 1
ATOM 620 C C . PRO A 1 86 ? -5.774 -15.288 21.610 1.00 85.12 86 PRO A C 1
ATOM 622 O O . PRO A 1 86 ? -5.831 -16.514 21.508 1.00 85.12 86 PRO A O 1
ATOM 625 N N . GLY A 1 87 ? -6.808 -14.569 22.048 1.00 91.12 87 GLY A N 1
ATOM 626 C CA . GLY A 1 87 ? -8.125 -15.170 22.251 1.00 91.12 87 GLY A CA 1
ATOM 627 C C . GLY A 1 87 ? -8.664 -15.760 20.943 1.00 91.12 87 GLY A C 1
ATOM 628 O O . GLY A 1 87 ? -8.295 -15.319 19.854 1.00 91.12 87 GLY A O 1
ATOM 629 N N . ARG A 1 88 ? -9.584 -16.730 21.034 1.00 91.94 88 ARG A N 1
ATOM 630 C CA . ARG A 1 88 ? -10.139 -17.447 19.867 1.00 91.94 88 ARG A CA 1
ATOM 631 C C . ARG A 1 88 ? -10.637 -16.514 18.756 1.00 91.94 88 ARG A C 1
ATOM 633 O O . ARG A 1 88 ? -10.384 -16.779 17.588 1.00 91.94 88 ARG A O 1
ATOM 640 N N . GLY A 1 89 ? -11.304 -15.411 19.108 1.00 90.81 89 GLY A N 1
ATOM 641 C CA . GLY A 1 89 ? -11.758 -14.416 18.131 1.00 90.81 89 GLY A CA 1
ATOM 642 C C . GLY A 1 89 ? -10.603 -13.766 17.363 1.00 90.81 89 GLY A C 1
ATOM 643 O O . GLY A 1 89 ? -10.640 -13.709 16.139 1.00 90.81 89 GLY A O 1
ATOM 644 N N . LEU A 1 90 ? -9.545 -13.350 18.065 1.00 89.38 90 LEU A N 1
ATOM 645 C CA . LEU A 1 90 ? -8.360 -12.756 17.443 1.00 89.38 90 LEU A CA 1
ATOM 646 C C . LEU A 1 90 ? -7.613 -13.767 16.565 1.00 89.38 90 LEU A C 1
ATOM 648 O O . LEU A 1 90 ? -7.154 -13.405 15.489 1.00 89.38 90 LEU A O 1
ATOM 652 N N . ALA A 1 91 ? -7.548 -15.035 16.982 1.00 92.12 91 ALA A N 1
ATOM 653 C CA . ALA A 1 91 ? -6.971 -16.104 16.169 1.00 92.12 91 ALA A CA 1
ATOM 654 C C . ALA A 1 91 ? -7.750 -16.320 14.857 1.00 92.12 91 ALA A C 1
ATOM 656 O O . ALA A 1 91 ? -7.139 -16.449 13.801 1.00 92.12 91 ALA A O 1
ATOM 657 N N . VAL A 1 92 ? -9.089 -16.292 14.900 1.00 91.31 92 VAL A N 1
ATOM 658 C CA . VAL A 1 92 ? -9.933 -16.395 13.696 1.00 91.31 92 VAL A CA 1
ATOM 659 C C . VAL A 1 92 ? -9.740 -15.190 12.775 1.00 91.31 92 VAL A C 1
ATOM 661 O O . VAL A 1 92 ? -9.548 -15.376 11.577 1.00 91.31 92 VAL A O 1
ATOM 664 N N . LEU A 1 93 ? -9.741 -13.962 13.310 1.00 89.50 93 LEU A N 1
ATOM 665 C CA . LEU A 1 93 ? -9.445 -12.770 12.505 1.00 89.50 93 LEU A CA 1
ATOM 666 C C . LEU A 1 93 ? -8.036 -12.825 11.901 1.00 89.50 93 LEU A C 1
ATOM 668 O O . LEU A 1 93 ? -7.867 -12.463 10.741 1.00 89.50 93 LEU A O 1
ATOM 672 N N . GLY A 1 94 ? -7.049 -13.306 12.659 1.00 90.38 94 GLY A N 1
ATOM 673 C CA . GLY A 1 94 ? -5.683 -13.503 12.180 1.00 90.38 94 GLY A CA 1
ATOM 674 C C . GLY A 1 94 ? -5.609 -14.507 11.032 1.00 90.38 94 GLY A C 1
ATOM 675 O O . GLY A 1 94 ? -4.958 -14.230 10.032 1.00 90.38 94 GLY A O 1
ATOM 676 N N . LEU A 1 95 ? -6.330 -15.627 11.128 1.00 92.69 95 LEU A N 1
ATOM 677 C CA . LEU A 1 95 ? -6.407 -16.616 10.052 1.00 92.69 95 LEU A CA 1
ATOM 678 C C . LEU A 1 95 ? -7.080 -16.046 8.796 1.00 92.69 95 LEU A C 1
ATOM 680 O O . LEU A 1 95 ? -6.575 -16.236 7.695 1.00 92.69 95 LEU A O 1
ATOM 684 N N . ILE A 1 96 ? -8.186 -15.311 8.951 1.00 89.75 96 ILE A N 1
ATOM 685 C CA . ILE A 1 96 ? -8.860 -14.641 7.826 1.00 89.75 96 ILE A CA 1
ATOM 686 C C . ILE A 1 96 ? -7.911 -13.639 7.160 1.00 89.75 96 ILE A C 1
ATOM 688 O O . ILE A 1 96 ? -7.779 -13.645 5.938 1.00 89.75 96 ILE A O 1
ATOM 692 N N . ALA A 1 97 ? -7.230 -12.805 7.951 1.00 89.38 97 ALA A N 1
ATOM 693 C CA . ALA A 1 97 ? -6.262 -11.836 7.446 1.00 89.38 97 ALA A CA 1
ATOM 694 C C . ALA A 1 97 ? -5.087 -12.523 6.736 1.00 89.38 97 ALA A C 1
ATOM 696 O O . ALA A 1 97 ? -4.681 -12.070 5.672 1.00 89.38 97 ALA A O 1
ATOM 697 N N . PHE A 1 98 ? -4.586 -13.635 7.276 1.00 91.69 98 PHE A N 1
ATOM 698 C CA . PHE A 1 98 ? -3.535 -14.441 6.658 1.00 91.69 98 PHE A CA 1
ATOM 699 C C . PHE A 1 98 ? -3.964 -14.998 5.296 1.00 91.69 98 PHE A C 1
ATOM 701 O O . PHE A 1 98 ? -3.255 -14.809 4.312 1.00 91.69 98 PHE A O 1
ATOM 708 N N . CYS A 1 99 ? -5.143 -15.621 5.211 1.00 90.69 99 CYS A N 1
ATOM 709 C CA . CYS A 1 99 ? -5.675 -16.124 3.944 1.00 90.69 99 CYS A CA 1
ATOM 710 C C . CYS A 1 99 ? -5.875 -14.995 2.926 1.00 90.69 99 CYS A C 1
ATOM 712 O O . CYS A 1 99 ? -5.491 -15.140 1.768 1.00 90.69 99 CYS A O 1
ATOM 714 N N . ALA A 1 100 ? -6.428 -13.857 3.354 1.00 87.06 100 ALA A N 1
ATOM 715 C CA . ALA A 1 100 ? -6.594 -12.691 2.492 1.00 87.06 100 ALA A CA 1
ATOM 716 C C . ALA A 1 100 ? -5.243 -12.167 1.982 1.00 87.06 100 ALA A C 1
ATOM 718 O O . ALA A 1 100 ? -5.120 -11.862 0.801 1.00 87.06 100 ALA A O 1
ATOM 719 N N . PHE A 1 101 ? -4.223 -12.119 2.842 1.00 87.69 101 PHE A N 1
ATOM 720 C CA . PHE A 1 101 ? -2.881 -11.674 2.475 1.00 87.69 101 PHE A CA 1
ATOM 721 C C . PHE A 1 101 ? -2.185 -12.642 1.512 1.00 87.69 101 PHE A C 1
ATOM 723 O O . PHE A 1 101 ? -1.498 -12.196 0.599 1.00 87.69 101 PHE A O 1
ATOM 730 N N . LEU A 1 102 ? -2.387 -13.955 1.674 1.00 87.56 102 LEU A N 1
ATOM 731 C CA . LEU A 1 102 ? -1.903 -14.954 0.719 1.00 87.56 102 LEU A CA 1
ATOM 732 C C . LEU A 1 102 ? -2.537 -14.754 -0.659 1.00 87.56 102 LEU A C 1
ATOM 734 O O . LEU A 1 102 ? -1.815 -14.672 -1.646 1.00 87.56 102 LEU A O 1
ATOM 738 N N . ILE A 1 103 ? -3.866 -14.628 -0.721 1.00 85.69 103 ILE A N 1
ATOM 739 C CA . ILE A 1 103 ? -4.594 -14.421 -1.982 1.00 85.69 103 ILE A CA 1
ATOM 740 C C . ILE A 1 103 ? -4.1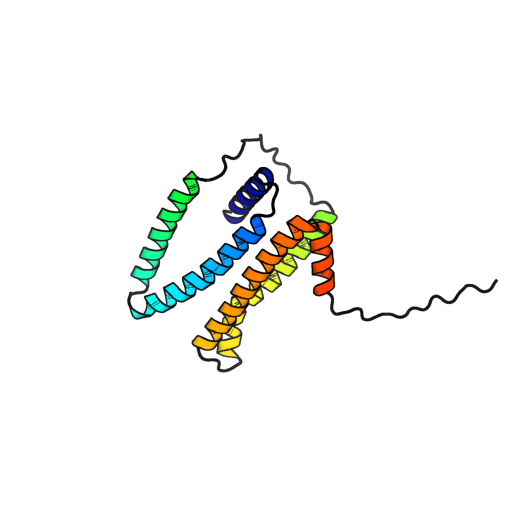37 -13.123 -2.660 1.00 85.69 103 ILE A C 1
ATOM 742 O O . ILE A 1 103 ? -3.821 -13.130 -3.850 1.00 85.69 103 ILE A O 1
ATOM 746 N N . ASP A 1 104 ? -4.073 -12.026 -1.902 1.00 85.00 104 ASP A N 1
ATOM 747 C CA . ASP A 1 104 ? -3.665 -10.713 -2.413 1.00 85.00 104 ASP A CA 1
ATOM 748 C C . ASP A 1 104 ? -2.204 -10.741 -2.885 1.00 85.00 104 ASP A C 1
ATOM 750 O O . ASP A 1 104 ? -1.898 -10.280 -3.981 1.00 85.00 104 ASP A O 1
ATOM 754 N N . GLY A 1 105 ? -1.307 -11.364 -2.115 1.00 84.56 105 GLY A N 1
ATOM 755 C CA . GLY A 1 105 ? 0.108 -11.505 -2.459 1.00 84.56 105 GLY A CA 1
ATOM 756 C C . GLY A 1 105 ? 0.344 -12.349 -3.712 1.00 84.56 105 GLY A C 1
ATOM 757 O O . GLY A 1 105 ? 1.147 -11.965 -4.566 1.00 84.56 105 GLY A O 1
ATOM 758 N N . THR A 1 106 ? -0.380 -13.462 -3.866 1.00 83.25 106 THR A N 1
ATOM 759 C CA . THR A 1 106 ? -0.325 -14.277 -5.086 1.00 83.25 106 THR A CA 1
ATOM 760 C C . THR A 1 106 ? -0.812 -13.477 -6.287 1.00 83.25 106 THR A C 1
ATOM 762 O O . THR A 1 106 ? -0.111 -13.425 -7.295 1.00 83.25 106 THR A O 1
ATOM 765 N N . ALA A 1 107 ? -1.954 -12.791 -6.179 1.00 80.00 107 ALA A N 1
ATOM 766 C CA . ALA A 1 107 ? -2.442 -11.936 -7.255 1.00 80.00 107 ALA A CA 1
ATOM 767 C C . ALA A 1 107 ? -1.410 -10.852 -7.609 1.00 80.00 107 ALA A C 1
ATOM 769 O O . ALA A 1 107 ? -1.089 -10.667 -8.780 1.00 80.00 107 ALA A O 1
ATOM 770 N N . TYR A 1 108 ? -0.811 -10.194 -6.620 1.00 79.38 108 TYR A N 1
ATOM 771 C CA . TYR A 1 108 ? 0.144 -9.112 -6.847 1.00 79.38 108 TYR A CA 1
ATOM 772 C C . TYR A 1 108 ? 1.403 -9.558 -7.601 1.00 79.38 108 TYR A C 1
ATOM 774 O O . TYR A 1 108 ? 1.864 -8.847 -8.491 1.00 79.38 108 TYR A O 1
ATOM 782 N N . GLN A 1 109 ? 1.961 -10.726 -7.269 1.00 77.50 109 GLN A N 1
ATOM 783 C CA . GLN A 1 109 ? 3.193 -11.204 -7.906 1.00 77.50 109 GLN A CA 1
ATOM 784 C C . GLN A 1 109 ? 2.950 -11.914 -9.239 1.00 77.50 109 GLN A C 1
ATOM 786 O O . GLN A 1 109 ? 3.757 -11.787 -10.158 1.00 77.50 109 GLN A O 1
ATOM 791 N N . TRP A 1 110 ? 1.839 -12.639 -9.365 1.00 79.12 110 TRP A N 1
ATOM 792 C CA . TRP A 1 110 ? 1.605 -13.510 -10.516 1.00 79.12 110 TRP A CA 1
ATOM 793 C C . TRP A 1 110 ? 0.740 -12.871 -11.599 1.00 79.12 110 TRP A C 1
ATOM 795 O O . TRP A 1 110 ? 0.788 -13.337 -12.728 1.00 79.12 110 TRP A O 1
ATOM 805 N N . SER A 1 111 ? 0.005 -11.783 -11.328 1.00 72.62 111 SER A N 1
ATOM 806 C CA . SER A 1 111 ? -0.881 -11.171 -12.339 1.00 72.62 111 SER A CA 1
ATOM 807 C C . SER A 1 111 ? -0.148 -10.809 -13.632 1.00 72.62 111 SER A C 1
ATOM 809 O O . SER A 1 111 ? -0.610 -11.155 -14.715 1.00 72.62 111 SER A O 1
ATOM 811 N N . ALA A 1 112 ? 1.007 -10.142 -13.534 1.00 70.62 112 ALA A N 1
ATOM 812 C CA . ALA A 1 112 ? 1.775 -9.741 -14.711 1.00 70.62 112 ALA A CA 1
ATOM 813 C C . ALA A 1 112 ? 2.467 -10.941 -15.383 1.00 70.62 112 ALA A C 1
ATOM 815 O O . ALA A 1 112 ? 2.423 -11.057 -16.605 1.00 70.62 112 ALA A O 1
ATOM 816 N N . ALA A 1 113 ? 3.038 -11.850 -14.585 1.00 71.56 113 ALA A N 1
ATOM 817 C CA . ALA A 1 113 ? 3.735 -13.038 -15.074 1.00 71.56 113 ALA A CA 1
ATOM 818 C C . ALA A 1 113 ? 2.790 -14.021 -15.788 1.00 71.56 113 ALA A C 1
ATOM 820 O O . ALA A 1 113 ? 3.133 -14.555 -16.837 1.00 71.56 113 ALA A O 1
ATOM 821 N N . GLN A 1 114 ? 1.580 -14.231 -15.269 1.00 69.75 114 GLN A N 1
ATOM 822 C CA . GLN A 1 114 ? 0.581 -15.103 -15.891 1.00 69.75 114 GLN A CA 1
ATOM 823 C C . GLN A 1 114 ? 0.113 -14.537 -17.236 1.00 69.75 114 GLN A C 1
ATOM 825 O O . GLN A 1 114 ? -0.017 -15.268 -18.214 1.00 69.75 114 GLN A O 1
ATOM 830 N N . LEU A 1 115 ? -0.119 -13.220 -17.298 1.00 69.25 115 LEU A N 1
ATOM 831 C CA . LEU A 1 115 ? -0.495 -12.543 -18.538 1.00 69.25 115 LEU A CA 1
ATOM 832 C C . LEU A 1 115 ? 0.611 -12.679 -19.589 1.00 69.25 115 LEU A C 1
ATOM 834 O O . LEU A 1 115 ? 0.308 -13.023 -20.728 1.00 69.25 115 LEU A O 1
ATOM 838 N N . SER A 1 116 ? 1.872 -12.467 -19.206 1.00 67.50 116 SER A N 1
ATOM 839 C CA . SER A 1 116 ? 3.001 -12.538 -20.136 1.00 67.50 116 SER A CA 1
ATOM 840 C C . SER A 1 116 ? 3.363 -13.956 -20.580 1.00 67.50 116 SER A C 1
ATOM 842 O O . SER A 1 116 ? 3.871 -14.114 -21.682 1.00 67.50 116 SER A O 1
ATOM 844 N N . THR A 1 117 ? 3.143 -14.970 -19.735 1.00 68.31 117 THR A N 1
ATOM 845 C CA . THR A 1 117 ? 3.664 -16.334 -19.962 1.00 68.31 117 THR A CA 1
ATOM 846 C C . THR A 1 117 ? 2.618 -17.279 -20.555 1.00 68.31 117 THR A C 1
ATOM 848 O O . THR A 1 117 ? 2.946 -18.048 -21.449 1.00 68.31 117 THR A O 1
ATOM 851 N N . ASP A 1 118 ? 1.356 -17.204 -20.114 1.00 61.81 118 ASP A N 1
ATOM 852 C CA . ASP A 1 118 ? 0.327 -18.188 -20.503 1.00 61.81 118 ASP A CA 1
ATOM 853 C C . ASP A 1 118 ? -0.586 -17.711 -21.640 1.00 61.81 118 ASP A C 1
ATOM 855 O O . ASP A 1 118 ? -1.343 -18.500 -22.204 1.00 61.81 118 ASP A O 1
ATOM 859 N N . LYS A 1 119 ? -0.585 -16.407 -21.945 1.00 62.50 119 LYS A N 1
ATOM 860 C CA . LYS A 1 119 ? -1.507 -15.802 -22.924 1.00 62.50 119 LYS A CA 1
ATOM 861 C C . LYS A 1 119 ? -0.821 -15.158 -24.127 1.00 62.50 119 LYS A C 1
ATOM 863 O O . LYS A 1 119 ? -1.500 -14.439 -24.858 1.00 62.50 119 LYS A O 1
ATOM 868 N N . ASP A 1 120 ? 0.492 -15.347 -24.291 1.00 66.69 120 ASP A N 1
ATOM 869 C CA . ASP A 1 120 ? 1.320 -14.624 -25.276 1.00 66.69 120 ASP A CA 1
ATOM 870 C C . ASP A 1 120 ? 1.069 -13.100 -25.258 1.00 66.69 120 ASP A C 1
ATOM 872 O O . ASP A 1 120 ? 1.198 -12.395 -26.263 1.00 66.69 120 ASP A O 1
ATOM 876 N N . ALA A 1 121 ? 0.659 -12.556 -24.104 1.00 69.50 121 ALA A N 1
ATOM 877 C CA . ALA A 1 121 ? 0.329 -11.148 -24.000 1.00 69.50 121 ALA A CA 1
ATOM 878 C C . ALA A 1 121 ? 1.626 -10.339 -24.027 1.00 69.50 121 ALA A C 1
ATOM 880 O O . ALA A 1 121 ? 2.512 -10.531 -23.193 1.00 69.50 121 ALA A O 1
ATOM 881 N N . GLY A 1 122 ? 1.717 -9.380 -24.951 1.00 77.62 122 GLY A N 1
ATOM 882 C CA . GLY A 1 122 ? 2.853 -8.465 -24.993 1.00 77.62 122 GLY A CA 1
ATOM 883 C C . GLY A 1 122 ? 3.047 -7.721 -23.655 1.00 77.62 122 GLY A C 1
ATOM 884 O O . GLY A 1 122 ? 2.072 -7.510 -22.922 1.00 77.62 122 GLY A O 1
ATOM 885 N N . PRO A 1 123 ? 4.271 -7.248 -23.340 1.00 76.38 123 PRO A N 1
ATOM 886 C CA . PRO A 1 123 ? 4.597 -6.597 -22.062 1.00 76.38 123 PRO A CA 1
ATOM 887 C C . PRO A 1 123 ? 3.641 -5.461 -21.669 1.00 76.38 123 PRO A C 1
ATOM 889 O O . PRO A 1 123 ? 3.312 -5.289 -20.496 1.00 76.38 123 PRO A O 1
ATOM 892 N N . ALA A 1 124 ? 3.139 -4.718 -22.660 1.00 78.81 124 ALA A N 1
ATOM 893 C CA . ALA A 1 124 ? 2.169 -3.647 -22.459 1.00 78.81 124 ALA A CA 1
ATOM 894 C C . ALA A 1 124 ? 0.823 -4.150 -21.904 1.00 78.81 124 ALA A C 1
ATOM 896 O O . ALA A 1 124 ? 0.248 -3.519 -21.018 1.00 78.81 124 ALA A O 1
ATOM 897 N N . LEU A 1 125 ? 0.324 -5.295 -22.383 1.00 80.38 125 LEU A N 1
ATOM 898 C CA . LEU A 1 125 ? -0.949 -5.860 -21.931 1.00 80.38 125 LEU A CA 1
ATOM 899 C C . LEU A 1 125 ? -0.823 -6.471 -20.527 1.00 80.38 125 LEU A C 1
ATOM 901 O O . LEU A 1 125 ? -1.729 -6.313 -19.708 1.00 80.38 125 LEU A O 1
ATOM 905 N N . ALA A 1 126 ? 0.322 -7.084 -20.211 1.00 80.06 126 ALA A N 1
ATOM 906 C CA . ALA A 1 126 ? 0.631 -7.545 -18.857 1.00 80.06 126 ALA A CA 1
ATOM 907 C C . ALA A 1 126 ? 0.686 -6.377 -17.849 1.00 80.06 126 ALA A C 1
ATOM 909 O O . ALA A 1 126 ? 0.057 -6.436 -16.788 1.00 80.06 126 ALA A O 1
ATOM 910 N N . ALA A 1 127 ? 1.355 -5.274 -18.210 1.00 80.81 127 ALA A N 1
ATOM 911 C CA . ALA A 1 127 ? 1.407 -4.054 -17.400 1.00 80.81 127 ALA A CA 1
ATOM 912 C C . ALA A 1 127 ? 0.025 -3.391 -17.229 1.00 80.81 127 ALA A C 1
ATOM 914 O O . ALA A 1 127 ? -0.320 -2.926 -16.137 1.00 80.81 127 ALA A O 1
ATOM 915 N N . ALA A 1 128 ? -0.795 -3.377 -18.284 1.00 83.06 128 ALA A N 1
ATOM 916 C CA . ALA A 1 128 ? -2.161 -2.862 -18.231 1.00 83.06 128 ALA A CA 1
ATOM 917 C C . ALA A 1 128 ? -3.055 -3.704 -17.306 1.00 83.06 128 ALA A C 1
ATOM 919 O O . ALA A 1 128 ? -3.772 -3.144 -16.476 1.00 83.06 128 ALA A O 1
ATOM 920 N N . GLY A 1 129 ? -2.972 -5.037 -17.380 1.00 83.06 129 GLY A N 1
ATOM 921 C CA . GLY A 1 129 ? -3.713 -5.935 -16.490 1.00 83.06 129 GLY A CA 1
ATOM 922 C C . GLY A 1 129 ? -3.369 -5.720 -15.014 1.00 83.06 129 GLY A C 1
ATOM 923 O O . GLY A 1 129 ? -4.266 -5.590 -14.179 1.00 83.06 129 GLY A O 1
ATOM 924 N N . PHE A 1 130 ? -2.080 -5.575 -14.698 1.00 83.38 130 PHE A N 1
ATOM 925 C CA . PHE A 1 130 ? -1.639 -5.239 -13.342 1.00 83.38 130 PHE A CA 1
ATOM 926 C C . PHE A 1 130 ? -2.136 -3.859 -12.883 1.00 83.38 130 PHE A C 1
ATOM 928 O O . PHE A 1 130 ? -2.558 -3.693 -11.740 1.00 83.38 130 PHE A O 1
ATOM 935 N N . THR A 1 131 ? -2.146 -2.872 -13.782 1.00 87.56 131 THR A N 1
ATOM 936 C CA . THR A 1 131 ? -2.654 -1.525 -13.491 1.00 87.56 131 THR A CA 1
ATOM 937 C C . THR A 1 131 ? -4.148 -1.550 -13.169 1.00 87.56 131 THR A C 1
ATOM 939 O O . THR A 1 131 ? -4.574 -0.948 -12.185 1.00 87.56 131 THR A O 1
ATOM 942 N N . VAL A 1 132 ? -4.951 -2.287 -13.944 1.00 88.62 132 VAL A N 1
ATOM 943 C CA . VAL A 1 132 ? -6.386 -2.479 -13.670 1.00 88.62 132 VAL A CA 1
ATOM 944 C C . VAL A 1 132 ? -6.595 -3.141 -12.308 1.00 88.62 132 VAL A C 1
ATOM 946 O O . VAL A 1 132 ? -7.429 -2.677 -11.528 1.00 88.62 132 VAL A O 1
ATOM 949 N N . PHE A 1 133 ? -5.809 -4.169 -11.981 1.00 86.62 133 PHE A N 1
ATOM 950 C CA . PHE A 1 133 ? -5.839 -4.811 -10.666 1.00 86.62 133 PHE A CA 1
ATOM 951 C C . PHE A 1 133 ? -5.521 -3.820 -9.530 1.00 86.62 133 PHE A C 1
ATOM 953 O O . PHE A 1 133 ? -6.295 -3.701 -8.576 1.00 86.62 133 PHE A O 1
ATOM 960 N N . ALA A 1 134 ? -4.441 -3.043 -9.654 1.00 89.12 134 ALA A N 1
ATOM 961 C CA . ALA A 1 134 ? -4.037 -2.051 -8.657 1.00 89.12 134 ALA A CA 1
ATOM 962 C C . ALA A 1 134 ? -5.083 -0.934 -8.469 1.00 89.12 134 ALA A C 1
ATOM 964 O O . ALA A 1 134 ? -5.367 -0.527 -7.338 1.00 89.12 134 ALA A O 1
ATOM 965 N N . LEU A 1 135 ? -5.704 -0.466 -9.557 1.00 90.94 135 LEU A N 1
ATOM 966 C CA . LEU A 1 135 ? -6.800 0.505 -9.505 1.00 90.94 135 LEU A CA 1
ATOM 967 C C . LEU A 1 135 ? -8.059 -0.085 -8.860 1.00 90.94 135 LEU A C 1
ATOM 969 O O . LEU A 1 135 ? -8.712 0.597 -8.069 1.00 90.94 135 LEU A O 1
ATOM 973 N N . GLY A 1 136 ? -8.377 -1.352 -9.134 1.00 90.75 136 GLY A N 1
ATOM 974 C CA . GLY A 1 136 ? -9.462 -2.078 -8.471 1.00 90.75 136 GLY A CA 1
ATOM 975 C C . GLY A 1 136 ? -9.256 -2.165 -6.956 1.00 90.75 136 GLY A C 1
ATOM 976 O O . GLY A 1 136 ? -10.166 -1.851 -6.186 1.00 90.75 136 GLY A O 1
ATOM 977 N N . LEU A 1 137 ? -8.035 -2.489 -6.520 1.00 89.56 137 LEU A N 1
ATOM 978 C CA . LEU A 1 137 ? -7.616 -2.454 -5.114 1.00 89.56 137 LEU A CA 1
ATOM 979 C C . LEU A 1 137 ? -7.801 -1.064 -4.495 1.00 89.56 137 LEU A C 1
ATOM 981 O O . LEU A 1 137 ? -8.389 -0.940 -3.417 1.00 89.56 137 LEU A O 1
ATOM 985 N N . ALA A 1 138 ? -7.344 -0.012 -5.178 1.00 91.81 138 ALA A N 1
ATOM 986 C CA . ALA A 1 138 ? -7.508 1.362 -4.713 1.00 91.81 138 ALA A CA 1
ATOM 987 C C . ALA A 1 138 ? -8.995 1.727 -4.559 1.00 91.81 138 ALA A C 1
ATOM 989 O O . ALA A 1 138 ? -9.412 2.208 -3.501 1.00 91.81 138 ALA A O 1
ATOM 990 N N . ALA A 1 139 ? -9.816 1.442 -5.572 1.00 93.31 139 ALA A N 1
ATOM 991 C CA . ALA A 1 139 ? -11.250 1.713 -5.562 1.00 93.31 139 ALA A CA 1
ATOM 992 C C . ALA A 1 139 ? -11.974 0.949 -4.441 1.00 93.31 139 ALA A C 1
ATOM 994 O O . ALA A 1 139 ? -12.742 1.550 -3.683 1.00 93.31 139 ALA A O 1
ATOM 995 N N . GLY A 1 140 ? -11.683 -0.344 -4.281 1.00 91.12 140 GLY A N 1
ATOM 996 C CA . GLY A 1 140 ? -12.238 -1.178 -3.215 1.00 91.12 140 GLY A CA 1
ATOM 997 C C . GLY A 1 140 ? -11.886 -0.651 -1.825 1.00 91.12 140 GLY A C 1
ATOM 998 O O . GLY A 1 140 ? -12.756 -0.550 -0.961 1.00 91.12 140 GLY A O 1
ATOM 999 N N . ARG A 1 141 ? -10.638 -0.217 -1.614 1.00 90.94 141 ARG A N 1
ATOM 1000 C CA . ARG A 1 141 ? -10.182 0.362 -0.339 1.00 90.94 141 ARG A CA 1
ATOM 1001 C C . ARG A 1 141 ? -10.830 1.718 -0.041 1.00 90.94 141 ARG A C 1
ATOM 1003 O O . ARG A 1 141 ? -11.221 1.972 1.100 1.00 90.94 141 ARG A O 1
ATOM 1010 N N . LEU A 1 142 ? -11.023 2.568 -1.052 1.00 92.38 142 LEU A N 1
ATOM 1011 C CA . LEU A 1 142 ? -11.769 3.825 -0.903 1.00 92.38 142 LEU A CA 1
ATOM 1012 C C . LEU A 1 142 ? -13.248 3.576 -0.572 1.00 92.38 142 LEU A C 1
ATOM 1014 O O . LEU A 1 142 ? -13.809 4.251 0.296 1.00 92.38 142 LEU A O 1
ATOM 1018 N N . ALA A 1 143 ? -13.878 2.602 -1.231 1.00 92.00 143 ALA A N 1
ATOM 1019 C CA . ALA A 1 143 ? -15.248 2.194 -0.938 1.00 92.00 143 ALA A CA 1
ATOM 1020 C C . ALA A 1 143 ? -15.372 1.619 0.481 1.00 92.00 143 ALA A C 1
ATOM 1022 O O . ALA A 1 143 ? -16.263 2.027 1.225 1.00 92.00 143 ALA A O 1
ATOM 1023 N N . ALA A 1 144 ? -14.437 0.756 0.891 1.00 89.25 144 ALA A N 1
ATOM 1024 C CA . ALA A 1 144 ? -14.386 0.188 2.234 1.00 89.25 144 ALA A CA 1
ATOM 1025 C C . ALA A 1 144 ? -14.300 1.278 3.309 1.00 89.25 144 ALA A C 1
ATOM 1027 O O . ALA A 1 144 ? -15.046 1.217 4.280 1.00 89.25 144 ALA A O 1
ATOM 1028 N N . GLY A 1 145 ? -13.478 2.316 3.111 1.00 90.31 145 GLY A N 1
ATOM 1029 C CA . GLY A 1 145 ? -13.423 3.463 4.025 1.00 90.31 145 GLY A CA 1
ATOM 1030 C C . GLY A 1 145 ? -14.787 4.140 4.213 1.00 90.31 145 GLY A C 1
ATOM 1031 O O . GLY A 1 145 ? -15.212 4.372 5.340 1.00 90.31 145 GLY A O 1
ATOM 1032 N N . ARG A 1 146 ? -15.528 4.379 3.121 1.00 89.00 146 ARG A N 1
ATOM 1033 C CA . ARG A 1 146 ? -16.880 4.967 3.195 1.00 89.00 146 ARG A CA 1
ATOM 1034 C C . ARG A 1 146 ? -17.887 4.047 3.884 1.00 89.00 146 ARG A C 1
ATOM 1036 O O . ARG A 1 146 ? -18.756 4.528 4.607 1.00 89.00 146 ARG A O 1
ATOM 1043 N N . LEU A 1 147 ? -17.801 2.740 3.640 1.00 91.44 147 LEU A N 1
ATOM 1044 C CA . LEU A 1 147 ? -18.677 1.750 4.268 1.00 91.44 147 LEU A CA 1
ATOM 1045 C C . LEU A 1 147 ? -18.393 1.624 5.768 1.00 91.44 147 LEU A C 1
ATOM 1047 O O . LEU A 1 147 ? -19.336 1.568 6.553 1.00 91.44 147 LEU A O 1
ATOM 1051 N N . LEU A 1 148 ? -17.120 1.660 6.167 1.00 92.69 148 LEU A N 1
ATOM 1052 C CA . LEU A 1 148 ? -16.702 1.674 7.568 1.00 92.69 148 LEU A CA 1
ATOM 1053 C C . LEU A 1 148 ? -17.248 2.901 8.298 1.00 92.69 148 LEU A C 1
ATOM 1055 O O . LEU A 1 148 ? -17.851 2.745 9.358 1.00 92.69 148 LEU A O 1
ATOM 1059 N N . ASP A 1 149 ? -17.130 4.086 7.694 1.00 91.25 149 ASP A N 1
ATOM 1060 C CA . ASP A 1 149 ? -17.637 5.334 8.275 1.00 91.25 149 ASP A CA 1
ATOM 1061 C C . ASP A 1 149 ? -19.171 5.341 8.419 1.00 91.25 149 ASP A C 1
ATOM 1063 O O . ASP A 1 149 ? -19.701 5.917 9.365 1.00 91.25 149 ASP A O 1
ATOM 1067 N N . ARG A 1 150 ? -19.903 4.699 7.496 1.00 92.06 150 ARG A N 1
ATOM 1068 C CA . ARG A 1 150 ? -21.381 4.700 7.482 1.00 92.06 150 ARG A CA 1
ATOM 1069 C C . ARG A 1 150 ? -22.025 3.560 8.267 1.00 92.06 150 ARG A C 1
ATOM 1071 O O . ARG A 1 150 ? -23.078 3.747 8.870 1.00 92.06 150 ARG A O 1
ATOM 1078 N N . HIS A 1 151 ? -21.457 2.360 8.201 1.00 92.75 151 HIS A N 1
ATOM 1079 C CA . HIS A 1 151 ? -22.082 1.128 8.698 1.00 92.75 151 HIS A CA 1
ATOM 1080 C C . HIS A 1 151 ? -21.287 0.458 9.822 1.00 92.75 151 HIS A C 1
ATOM 1082 O O . HIS A 1 151 ? -21.774 -0.499 10.434 1.00 92.75 151 HIS A O 1
ATOM 1088 N N . GLY A 1 152 ? -20.083 0.953 10.105 1.00 91.00 152 GLY A N 1
ATOM 1089 C CA . GLY A 1 152 ? -19.183 0.410 11.107 1.00 91.00 152 GLY A CA 1
ATOM 1090 C C . GLY A 1 152 ? -18.443 -0.860 10.656 1.00 91.00 152 GLY A C 1
ATOM 1091 O O . GLY A 1 152 ? -18.798 -1.504 9.660 1.00 91.00 152 GLY A O 1
ATOM 1092 N N . PRO A 1 153 ? -17.412 -1.271 11.417 1.00 87.25 153 PRO A N 1
ATOM 1093 C CA . PRO A 1 153 ? -16.520 -2.375 11.058 1.00 87.25 153 PRO A CA 1
ATOM 1094 C C . PRO A 1 153 ? -17.224 -3.727 10.969 1.00 87.25 153 PRO A C 1
ATOM 1096 O O . PRO A 1 153 ? -17.028 -4.464 10.006 1.00 87.25 153 PRO A O 1
ATOM 1099 N N . ARG A 1 154 ? -18.105 -4.046 11.924 1.00 89.31 154 ARG A N 1
ATOM 1100 C CA . ARG A 1 154 ? -18.769 -5.357 11.977 1.00 89.31 154 ARG A CA 1
ATOM 1101 C C . ARG A 1 154 ? -19.629 -5.631 10.741 1.00 89.31 154 ARG A C 1
ATOM 1103 O O . ARG A 1 154 ? -19.481 -6.684 10.128 1.00 89.31 154 ARG A O 1
ATOM 1110 N N . ARG A 1 155 ? -20.516 -4.698 10.375 1.00 89.19 155 ARG A N 1
ATOM 1111 C CA . ARG A 1 155 ? -21.414 -4.863 9.218 1.00 89.19 155 ARG A CA 1
ATOM 1112 C C . ARG A 1 155 ? -20.633 -4.890 7.910 1.00 89.19 155 ARG A C 1
ATOM 1114 O O . ARG A 1 155 ? -20.945 -5.697 7.044 1.00 89.19 155 ARG A O 1
ATOM 1121 N N . THR A 1 156 ? -19.594 -4.063 7.803 1.00 89.50 156 THR A N 1
ATOM 1122 C CA . THR A 1 156 ? -18.735 -4.013 6.614 1.00 89.50 156 THR A CA 1
ATOM 1123 C C . THR A 1 156 ? -18.021 -5.348 6.382 1.00 89.50 156 THR A C 1
ATOM 1125 O O . THR A 1 156 ? -18.076 -5.881 5.278 1.00 89.50 156 THR A O 1
ATOM 1128 N N . VAL A 1 157 ? -17.430 -5.943 7.426 1.00 86.94 157 VAL A N 1
ATOM 1129 C CA . VAL A 1 157 ? -16.760 -7.255 7.326 1.00 86.94 157 VAL A CA 1
ATOM 1130 C C . VAL A 1 157 ? -17.753 -8.377 7.005 1.00 86.94 157 VAL A C 1
ATOM 1132 O O . VAL A 1 157 ? -17.464 -9.233 6.174 1.00 86.94 157 VAL A O 1
ATOM 1135 N N . GLN A 1 158 ? -18.941 -8.367 7.616 1.00 86.94 158 GLN A N 1
ATOM 1136 C CA . GLN A 1 158 ? -19.981 -9.361 7.326 1.00 86.94 158 GLN A CA 1
ATOM 1137 C C . GLN A 1 158 ? -20.479 -9.270 5.878 1.00 86.94 158 GLN A C 1
ATOM 1139 O O . GLN A 1 158 ? -20.593 -10.295 5.211 1.00 86.94 158 GLN A O 1
ATOM 1144 N N . ALA A 1 159 ? -20.730 -8.057 5.377 1.00 87.19 159 ALA A N 1
ATOM 1145 C CA . ALA A 1 159 ? -21.134 -7.836 3.992 1.00 87.19 159 ALA A CA 1
ATOM 1146 C C . ALA A 1 159 ? -20.048 -8.287 3.005 1.00 87.19 159 ALA A C 1
ATOM 1148 O O . ALA A 1 159 ? -20.358 -8.970 2.033 1.00 87.19 159 ALA A O 1
ATOM 1149 N N . ALA A 1 160 ? -18.777 -7.981 3.285 1.00 84.75 160 ALA A N 1
ATOM 1150 C CA . ALA A 1 160 ? -17.657 -8.446 2.469 1.00 84.75 160 ALA A CA 1
ATOM 1151 C C . ALA A 1 160 ? -17.576 -9.983 2.421 1.00 84.75 160 ALA A C 1
ATOM 1153 O O . ALA A 1 160 ? -17.405 -10.558 1.349 1.00 84.75 160 ALA A O 1
ATOM 1154 N N . GLY A 1 161 ? -17.775 -10.655 3.560 1.00 81.94 161 GLY A N 1
ATOM 1155 C CA . GLY A 1 161 ? -17.820 -12.118 3.619 1.00 81.94 161 GLY A CA 1
ATOM 1156 C C . GLY A 1 161 ? -18.973 -12.723 2.812 1.00 81.94 161 GLY A C 1
ATOM 1157 O O . GLY A 1 161 ? -18.784 -13.739 2.148 1.00 81.94 161 GLY A O 1
ATOM 1158 N N . LEU A 1 162 ? -20.150 -12.088 2.810 1.00 83.38 162 LEU A N 1
ATOM 1159 C CA . LEU A 1 162 ? -21.300 -12.534 2.012 1.00 83.38 162 LEU A CA 1
ATOM 1160 C C . LEU A 1 162 ? -21.060 -12.394 0.507 1.00 83.38 162 LEU A C 1
ATOM 1162 O O . LEU A 1 162 ? -21.472 -13.265 -0.249 1.00 83.38 162 LEU A O 1
ATOM 1166 N N . VAL A 1 163 ? -20.373 -11.333 0.081 1.00 81.56 163 VAL A N 1
ATOM 1167 C CA . VAL A 1 163 ? -20.000 -11.131 -1.329 1.00 81.56 163 VAL A CA 1
ATOM 1168 C C . VAL A 1 163 ? -18.977 -12.171 -1.792 1.00 81.56 163 VAL A C 1
ATOM 1170 O O . VAL A 1 163 ? -19.025 -12.603 -2.938 1.00 81.56 163 VAL A O 1
ATOM 1173 N N . TRP A 1 164 ? -18.061 -12.583 -0.910 1.00 71.44 164 TRP A N 1
ATOM 1174 C CA . TRP A 1 164 ? -17.033 -13.578 -1.231 1.00 71.44 164 TRP A CA 1
ATOM 1175 C C . TRP A 1 164 ? -17.519 -15.026 -1.108 1.00 71.44 164 TRP A C 1
ATOM 1177 O O . TRP A 1 164 ? -16.893 -15.945 -1.632 1.00 71.44 164 TRP A O 1
ATOM 1187 N N . SER A 1 165 ? -18.642 -15.241 -0.422 1.00 70.81 165 SER A N 1
ATOM 1188 C CA . SER A 1 165 ? -19.267 -16.554 -0.351 1.00 70.81 165 SER A CA 1
ATOM 1189 C C . SER A 1 165 ? -19.697 -16.952 -1.767 1.00 70.81 165 SER A C 1
ATOM 1191 O O . SER A 1 165 ? -20.497 -16.221 -2.358 1.00 70.81 165 SER A O 1
ATOM 1193 N N . PRO A 1 166 ? -19.241 -18.088 -2.332 1.00 59.22 166 PRO A N 1
ATOM 1194 C CA . PRO A 1 166 ? -19.949 -18.661 -3.470 1.00 59.22 166 PRO A CA 1
ATOM 1195 C C . PRO A 1 166 ? -21.412 -18.787 -3.028 1.00 59.22 166 PRO A C 1
ATOM 1197 O O . PRO A 1 166 ? -21.668 -19.264 -1.921 1.00 59.22 166 PRO A O 1
ATOM 1200 N N . GLY A 1 167 ? -22.340 -18.219 -3.808 1.00 57.03 167 GLY A N 1
ATOM 1201 C CA . GLY A 1 167 ? -23.735 -18.015 -3.397 1.00 57.03 167 GLY A CA 1
ATOM 1202 C C . GLY A 1 167 ? -24.352 -19.263 -2.753 1.00 57.03 167 GLY A C 1
ATOM 1203 O O . GLY A 1 167 ? -23.897 -20.374 -3.024 1.00 57.03 167 GLY A O 1
ATOM 1204 N N . PRO A 1 168 ? -25.372 -19.114 -1.888 1.00 51.00 168 PRO A N 1
ATOM 1205 C CA . PRO A 1 168 ? -25.847 -20.204 -1.047 1.00 51.00 168 PRO A CA 1
ATOM 1206 C C . PRO A 1 168 ? -26.218 -21.425 -1.895 1.00 51.00 168 PRO A C 1
ATOM 1208 O O . PRO A 1 168 ? -27.268 -21.459 -2.536 1.00 51.00 168 PRO A O 1
ATOM 1211 N N . SER A 1 169 ? -25.384 -22.465 -1.852 1.00 53.69 169 SER A N 1
ATOM 1212 C CA . SER A 1 169 ? -25.800 -23.822 -2.172 1.00 53.69 169 SER A CA 1
ATOM 1213 C C . SER A 1 169 ? -26.749 -24.231 -1.059 1.00 53.69 169 SER A C 1
ATOM 1215 O O . SER A 1 169 ? -26.341 -24.727 -0.018 1.00 53.69 169 SER A O 1
ATOM 1217 N N . SER A 1 170 ? -28.032 -23.911 -1.215 1.00 41.59 170 SER A N 1
ATOM 1218 C CA . SER A 1 170 ? -29.045 -24.203 -0.209 1.00 41.59 170 SER A CA 1
ATOM 1219 C C . SER A 1 170 ? -29.108 -25.714 0.036 1.00 41.59 170 SER A C 1
ATOM 1221 O O . SER A 1 170 ? -29.608 -26.429 -0.840 1.00 41.59 170 SER A O 1
ATOM 1223 N N . PRO A 1 171 ? -28.719 -26.249 1.207 1.00 48.25 171 PRO A N 1
ATOM 1224 C CA . PRO A 1 171 ? -29.172 -27.566 1.589 1.00 48.25 171 PRO A CA 1
ATOM 1225 C C . PRO A 1 171 ? -30.586 -27.337 2.117 1.00 48.25 171 PRO A C 1
ATOM 1227 O O . PRO A 1 171 ? -30.787 -26.897 3.252 1.00 48.25 171 PRO A O 1
ATOM 1230 N N . ARG A 1 172 ? -31.595 -27.565 1.271 1.00 50.53 172 ARG A N 1
ATOM 1231 C CA . ARG A 1 172 ? -32.989 -27.658 1.720 1.00 50.53 172 ARG A CA 1
ATOM 1232 C C . ARG A 1 172 ? -33.130 -28.880 2.631 1.00 50.53 172 ARG A C 1
ATOM 1234 O O . ARG A 1 172 ? -33.664 -29.901 2.220 1.00 50.53 172 ARG A O 1
ATOM 1241 N N . CYS A 1 173 ? -32.711 -28.778 3.887 1.00 45.47 173 CYS A N 1
ATOM 1242 C CA . CYS A 1 173 ? -33.170 -29.691 4.924 1.00 45.47 173 CYS A CA 1
ATOM 1243 C C . CYS A 1 173 ? -34.501 -29.161 5.459 1.00 45.47 173 CYS A C 1
ATOM 1245 O O . CYS A 1 173 ? -34.559 -28.379 6.408 1.00 45.47 173 CYS A O 1
ATOM 1247 N N . ARG A 1 174 ? -35.592 -29.580 4.802 1.00 53.47 174 ARG A N 1
ATOM 1248 C CA . ARG A 1 174 ? -36.947 -29.503 5.358 1.00 53.47 174 ARG A CA 1
ATOM 1249 C C . ARG A 1 174 ? -36.929 -30.181 6.731 1.00 53.47 174 ARG A C 1
ATOM 1251 O O . ARG A 1 174 ? -36.762 -31.394 6.815 1.00 53.47 174 ARG A O 1
ATOM 1258 N N . ARG A 1 175 ? -37.157 -29.420 7.803 1.00 54.91 175 ARG A N 1
ATOM 1259 C CA . ARG A 1 175 ? -37.642 -29.993 9.064 1.00 54.91 175 ARG A CA 1
ATOM 1260 C C . ARG A 1 175 ? -39.028 -30.583 8.792 1.00 54.91 175 ARG A C 1
ATOM 1262 O O . ARG A 1 175 ? -39.939 -29.841 8.432 1.00 54.91 175 ARG A O 1
ATOM 1269 N N . ARG A 1 176 ? -39.192 -31.900 8.939 1.00 57.47 176 ARG A N 1
ATOM 1270 C CA . ARG A 1 176 ? -40.524 -32.492 9.132 1.00 57.47 176 ARG A CA 1
ATOM 1271 C C . ARG A 1 176 ? -40.995 -32.169 10.561 1.00 57.47 176 ARG A C 1
ATOM 1273 O O . ARG A 1 176 ? -40.174 -32.240 11.477 1.00 57.47 176 ARG A O 1
ATOM 1280 N N . PRO A 1 177 ? -42.268 -31.795 10.765 1.00 58.50 177 PRO A N 1
ATOM 1281 C CA . PRO A 1 177 ? -42.827 -31.625 12.098 1.00 58.50 177 PRO A CA 1
ATOM 1282 C C . PRO A 1 177 ? -43.001 -32.991 12.775 1.00 58.50 177 PRO A C 1
ATOM 1284 O O . PRO A 1 177 ? -43.284 -33.989 12.114 1.00 58.50 177 PRO A O 1
ATOM 1287 N N . ARG A 1 178 ? -42.806 -33.015 14.097 1.00 55.78 178 ARG A N 1
ATOM 1288 C CA . ARG A 1 178 ? -43.161 -34.142 14.966 1.00 55.78 178 ARG A CA 1
ATOM 1289 C C . ARG A 1 178 ? -44.675 -34.364 14.883 1.00 55.78 178 ARG A C 1
ATOM 1291 O O . ARG A 1 178 ? -45.426 -33.443 15.188 1.00 55.78 178 ARG A O 1
ATOM 1298 N N . SER A 1 179 ? -45.099 -35.554 14.474 1.00 62.78 179 SER A N 1
ATOM 1299 C CA . SER A 1 179 ? -46.423 -36.084 14.806 1.00 62.78 179 SER A CA 1
ATOM 1300 C C . SER A 1 179 ? -46.389 -36.611 16.243 1.00 62.78 179 SER A C 1
ATOM 1302 O O . SER A 1 179 ? -45.366 -37.161 16.657 1.00 62.78 179 SER A O 1
ATOM 1304 N N . ALA A 1 180 ? -47.473 -36.332 16.969 1.00 56.84 180 ALA A N 1
ATOM 1305 C CA . ALA A 1 180 ? -47.739 -36.709 18.355 1.00 56.84 180 ALA A CA 1
ATOM 1306 C C . ALA A 1 180 ? -47.669 -38.222 18.601 1.00 56.84 180 ALA A C 1
ATOM 1308 O O . ALA A 1 180 ? -47.896 -38.981 17.630 1.00 56.84 180 ALA A O 1
#

pLDDT: mean 82.38, std 12.05, range [41.59, 96.38]